Protein AF-A0A9N9JTD8-F1 (afdb_monomer_lite)

InterPro domains:
  IPR012860 Arf3-interacting protein 1, N-terminal domain [PF07792] (9-61)
  IPR052809 Actin-polarity regulatory [PTHR28245] (4-107)

Sequence (107 aa):
PLGEHVTHILLAEFDIDKGSSLTHQYPDATGTDEHLLAELMLPDGAHLRAEDWTVFFLNQTIPDPDKISIDENPTYHTPSNSQDHDQEKPLLYALNLVRTRHDKEAR

Secondary structure (DSSP, 8-state):
---TT---EEEEEEETTTEEEEEEEESS--SS-HHHHHHHTS-TTGGGSSEEEEEEEES-----GGG----S-----PPP--------PPPEEEEEEEE----TT--

Structure (mmCIF, N/CA/C/O backbone):
data_AF-A0A9N9JTD8-F1
#
_entry.id   AF-A0A9N9JTD8-F1
#
loop_
_atom_site.group_PDB
_atom_site.id
_atom_site.type_symbol
_atom_site.label_atom_id
_atom_site.label_alt_id
_atom_site.label_comp_id
_atom_site.label_asym_id
_atom_site.label_entity_id
_atom_site.label_seq_id
_atom_site.pdbx_PDB_ins_code
_atom_site.Cartn_x
_atom_site.Cartn_y
_atom_site.Cartn_z
_atom_site.occupancy
_atom_site.B_iso_or_equiv
_atom_site.auth_seq_id
_atom_site.auth_comp_id
_atom_site.auth_asym_id
_atom_site.auth_atom_id
_atom_site.pdbx_PDB_model_num
ATOM 1 N N . PRO A 1 1 ? -19.029 -4.297 4.830 1.00 55.00 1 PRO A N 1
ATOM 2 C CA . PRO A 1 1 ? -18.032 -4.414 5.919 1.00 55.00 1 PRO A CA 1
ATOM 3 C C . PRO A 1 1 ? -16.878 -5.331 5.501 1.00 55.00 1 PRO A C 1
ATOM 5 O O . PRO A 1 1 ? -17.117 -6.473 5.114 1.00 55.00 1 PRO A O 1
ATOM 8 N N . LEU A 1 2 ? -15.647 -4.820 5.545 1.00 61.28 2 LEU A N 1
ATOM 9 C CA . LEU A 1 2 ? -14.466 -5.677 5.649 1.00 61.28 2 LEU A CA 1
ATOM 10 C C . LEU A 1 2 ? -14.620 -6.441 6.984 1.00 61.28 2 LEU A C 1
ATOM 12 O O . LEU A 1 2 ? -15.152 -5.872 7.934 1.00 61.28 2 LEU A O 1
ATOM 16 N N . GLY A 1 3 ? -14.346 -7.746 7.030 1.00 66.81 3 GLY A N 1
ATOM 17 C CA . GLY A 1 3 ? -14.634 -8.568 8.221 1.00 66.81 3 GLY A CA 1
ATOM 18 C C . GLY A 1 3 ? -13.890 -8.105 9.486 1.00 66.81 3 GLY A C 1
ATOM 19 O O . GLY A 1 3 ? -13.142 -7.137 9.456 1.00 66.81 3 GLY A O 1
ATOM 20 N N . GLU A 1 4 ? -14.017 -8.842 10.592 1.00 75.69 4 GLU A N 1
ATOM 21 C CA . GLU A 1 4 ? -13.436 -8.479 11.907 1.00 75.69 4 GLU A CA 1
ATOM 22 C C . GLU A 1 4 ? -11.903 -8.282 11.929 1.00 75.69 4 GLU A C 1
ATOM 24 O O . GLU A 1 4 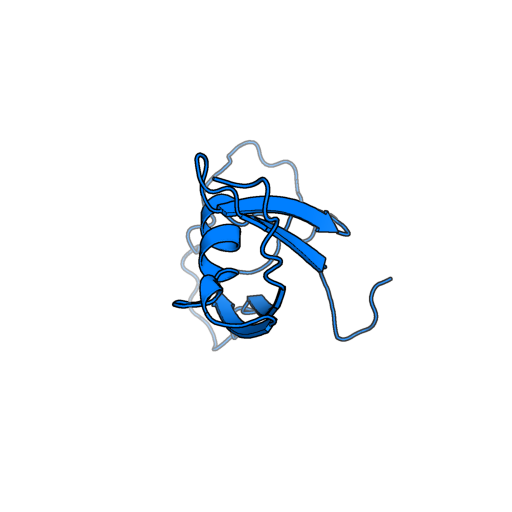? -11.353 -7.825 12.927 1.00 75.69 4 GLU A O 1
ATOM 29 N N . HIS A 1 5 ? -11.194 -8.625 10.850 1.00 84.31 5 HIS A N 1
ATOM 30 C CA . HIS A 1 5 ? -9.729 -8.660 10.800 1.00 84.31 5 HIS A CA 1
ATOM 31 C C . HIS A 1 5 ? -9.091 -7.613 9.883 1.00 84.31 5 HIS A C 1
ATOM 33 O O . HIS A 1 5 ? -7.878 -7.429 9.937 1.00 84.31 5 HIS A O 1
ATOM 39 N N . VAL A 1 6 ? -9.868 -6.949 9.024 1.00 89.31 6 VAL A N 1
ATOM 40 C CA . VAL A 1 6 ? -9.344 -5.958 8.074 1.00 89.31 6 VAL A CA 1
ATOM 41 C C . VAL A 1 6 ? -10.178 -4.702 8.206 1.00 89.31 6 VAL A C 1
ATOM 43 O O . VAL A 1 6 ? -11.375 -4.731 7.952 1.00 89.31 6 VAL A O 1
ATOM 46 N N . THR A 1 7 ? -9.552 -3.597 8.599 1.00 88.94 7 THR A N 1
ATOM 47 C CA . THR A 1 7 ? -10.254 -2.317 8.744 1.00 88.94 7 THR A CA 1
ATOM 48 C C . THR A 1 7 ? -10.183 -1.489 7.468 1.00 88.94 7 THR A C 1
ATOM 50 O O . THR A 1 7 ? -11.160 -0.827 7.137 1.00 88.94 7 THR A O 1
ATOM 53 N N . HIS A 1 8 ? -9.053 -1.546 6.752 1.00 92.06 8 HIS A N 1
ATOM 54 C CA . HIS A 1 8 ? -8.792 -0.747 5.556 1.00 92.06 8 HIS A CA 1
ATOM 55 C C . HIS A 1 8 ? -8.062 -1.552 4.481 1.00 92.06 8 HIS A C 1
ATOM 57 O O . HIS A 1 8 ? -7.317 -2.488 4.776 1.00 92.06 8 HIS A O 1
ATOM 63 N N . ILE A 1 9 ? -8.262 -1.150 3.230 1.00 94.69 9 ILE A N 1
ATOM 64 C CA . ILE A 1 9 ? -7.500 -1.590 2.065 1.00 94.69 9 ILE A CA 1
ATOM 65 C C . ILE A 1 9 ? -6.864 -0.354 1.441 1.00 94.69 9 ILE A C 1
ATOM 67 O O . ILE A 1 9 ? -7.524 0.666 1.245 1.00 94.69 9 ILE A O 1
ATOM 71 N N . LEU A 1 10 ? -5.581 -0.474 1.128 1.00 96.12 10 LEU A N 1
ATOM 72 C CA . LEU A 1 10 ? -4.769 0.579 0.548 1.00 96.12 10 LEU A CA 1
ATOM 73 C C . LEU A 1 10 ? -4.201 0.085 -0.782 1.00 96.12 10 LEU A C 1
ATOM 75 O O . LEU A 1 10 ? -3.814 -1.080 -0.897 1.00 96.12 10 LEU A O 1
ATOM 79 N N . LEU A 1 11 ? -4.141 0.971 -1.771 1.00 97.12 11 LEU A N 1
ATOM 80 C CA . LEU A 1 11 ? -3.432 0.743 -3.023 1.00 97.12 11 LEU A CA 1
ATOM 81 C C . LEU A 1 11 ? -2.391 1.840 -3.195 1.00 97.12 11 LEU A C 1
ATOM 83 O O . LEU A 1 11 ? -2.745 3.016 -3.276 1.00 97.12 11 LEU A O 1
ATOM 87 N N . ALA A 1 12 ? -1.128 1.435 -3.273 1.00 96.88 12 ALA A N 1
ATOM 88 C CA . ALA A 1 12 ? -0.030 2.291 -3.685 1.00 96.88 12 ALA A CA 1
ATOM 89 C C . ALA A 1 12 ? 0.500 1.833 -5.045 1.00 96.88 12 ALA A C 1
ATOM 91 O O . ALA A 1 12 ? 0.511 0.640 -5.357 1.00 96.88 12 ALA A O 1
ATOM 92 N N . GLU A 1 13 ? 0.949 2.795 -5.837 1.00 94.38 13 GLU A N 1
ATOM 93 C CA . GLU A 1 13 ? 1.534 2.592 -7.154 1.00 94.38 13 GLU A CA 1
ATOM 94 C C . GLU A 1 13 ? 2.900 3.273 -7.209 1.00 94.38 13 GLU A C 1
ATOM 96 O O . GLU A 1 13 ? 3.131 4.300 -6.567 1.00 94.38 13 GLU A O 1
ATOM 101 N N . PHE A 1 14 ? 3.810 2.682 -7.979 1.00 92.56 14 PHE A N 1
ATOM 102 C CA . PHE A 1 14 ? 5.147 3.212 -8.193 1.00 92.56 14 PHE A CA 1
ATOM 103 C C . PHE A 1 14 ? 5.316 3.617 -9.653 1.00 92.56 14 PHE A C 1
ATOM 105 O O . PHE A 1 14 ? 5.071 2.819 -10.560 1.00 92.56 14 PHE A O 1
ATOM 112 N N . ASP A 1 15 ? 5.777 4.845 -9.854 1.00 90.25 15 ASP A N 1
ATOM 113 C CA . ASP A 1 15 ? 6.147 5.413 -11.142 1.00 90.25 15 ASP A CA 1
ATOM 114 C C . ASP A 1 15 ? 7.636 5.789 -11.112 1.00 90.25 15 ASP A C 1
ATOM 116 O O . ASP A 1 15 ? 8.143 6.275 -10.102 1.00 90.25 15 ASP A O 1
ATOM 120 N N . ILE A 1 16 ? 8.355 5.550 -12.208 1.00 86.62 16 ILE A N 1
ATOM 121 C CA . ILE A 1 16 ? 9.809 5.769 -12.265 1.00 86.62 16 ILE A CA 1
ATOM 122 C C . ILE A 1 16 ? 10.206 7.248 -12.166 1.00 86.62 16 ILE A C 1
ATOM 124 O O . ILE A 1 16 ? 11.291 7.550 -11.674 1.00 86.62 16 ILE A O 1
ATOM 128 N N . ASP A 1 17 ? 9.334 8.158 -12.604 1.00 89.56 17 ASP A N 1
ATOM 129 C CA . ASP A 1 17 ? 9.594 9.595 -12.633 1.00 89.56 17 ASP A CA 1
ATOM 130 C C . ASP A 1 17 ? 9.055 10.281 -11.372 1.00 89.56 17 ASP A C 1
ATOM 132 O O . ASP A 1 17 ? 9.625 11.267 -10.901 1.00 89.56 17 ASP A O 1
ATOM 136 N N . LYS A 1 18 ? 7.941 9.778 -10.825 1.00 89.69 18 LYS A N 1
ATOM 137 C CA . LYS A 1 18 ? 7.233 10.389 -9.686 1.00 89.69 18 LYS A CA 1
ATOM 138 C C . LYS A 1 18 ? 7.485 9.695 -8.349 1.00 89.69 18 LYS A C 1
ATOM 140 O O . LYS A 1 18 ? 7.216 10.292 -7.311 1.00 89.69 18 LYS A O 1
ATOM 145 N N . GLY A 1 19 ? 7.989 8.465 -8.364 1.00 92.25 19 GLY A N 1
ATOM 146 C CA . GLY A 1 19 ? 8.153 7.631 -7.178 1.00 92.25 19 GLY A CA 1
ATOM 147 C C . GLY A 1 19 ? 6.852 6.967 -6.718 1.00 92.25 19 GLY A C 1
ATOM 148 O O . GLY A 1 19 ? 5.919 6.757 -7.498 1.00 92.25 19 GLY A O 1
ATOM 149 N N . SER A 1 20 ? 6.810 6.600 -5.436 1.00 94.69 20 SER A N 1
ATOM 150 C CA . SER A 1 20 ? 5.662 5.937 -4.810 1.00 94.69 20 SER A CA 1
ATOM 151 C C . SER A 1 20 ? 4.540 6.924 -4.487 1.00 94.69 20 SER A C 1
ATOM 153 O O . SER A 1 20 ? 4.772 7.987 -3.908 1.00 94.69 20 SER A O 1
ATOM 155 N N . SER A 1 21 ? 3.304 6.540 -4.796 1.00 96.44 21 SER A N 1
ATOM 156 C CA . SER A 1 21 ? 2.100 7.310 -4.475 1.00 96.44 21 SER A CA 1
ATOM 157 C C . SER A 1 21 ? 0.971 6.401 -4.000 1.00 96.44 21 SER A C 1
ATOM 159 O O . SER A 1 21 ? 0.812 5.288 -4.500 1.00 96.44 21 SER A O 1
ATOM 161 N N . LEU A 1 22 ? 0.186 6.865 -3.029 1.00 97.31 22 LEU A N 1
ATOM 162 C CA . LEU A 1 22 ? -1.020 6.177 -2.583 1.00 97.31 22 LEU A CA 1
ATOM 163 C C . LEU A 1 22 ? -2.183 6.618 -3.473 1.00 97.31 22 LEU A C 1
ATOM 165 O O . LEU A 1 22 ? -2.461 7.810 -3.569 1.00 97.31 22 LEU A O 1
ATOM 169 N N . THR A 1 23 ? -2.850 5.682 -4.144 1.00 95.94 23 THR A N 1
ATOM 170 C CA . THR A 1 23 ? -3.883 6.022 -5.134 1.00 95.94 23 THR A CA 1
ATOM 171 C C . THR A 1 23 ? -5.292 5.745 -4.648 1.00 95.94 23 THR A C 1
ATOM 173 O O . THR A 1 23 ? -6.214 6.459 -5.038 1.00 95.94 23 THR A O 1
ATOM 176 N N . HIS A 1 24 ? -5.481 4.747 -3.779 1.00 96.94 24 HIS A N 1
ATOM 177 C CA . HIS A 1 24 ? -6.797 4.434 -3.226 1.00 96.94 24 HIS A CA 1
ATOM 178 C C . HIS A 1 24 ? -6.721 4.018 -1.759 1.00 96.94 24 HIS A C 1
ATOM 180 O O . HIS A 1 24 ? -5.816 3.293 -1.340 1.00 96.94 24 HIS A O 1
ATOM 186 N N . GLN A 1 25 ? -7.735 4.433 -1.002 1.00 95.44 25 GLN A N 1
ATOM 187 C CA . GLN A 1 25 ? -8.007 3.996 0.363 1.00 95.44 25 GLN A CA 1
ATOM 188 C C . GLN A 1 25 ? -9.487 3.613 0.456 1.00 95.44 25 GLN A C 1
ATOM 190 O O . GLN A 1 25 ? -10.341 4.266 -0.145 1.00 95.44 25 GLN A O 1
ATOM 195 N N . TYR A 1 26 ? -9.785 2.529 1.164 1.00 93.00 26 TYR A N 1
ATOM 196 C CA . TYR A 1 26 ? -11.147 2.057 1.397 1.00 93.00 26 TYR A CA 1
ATOM 197 C C . TYR A 1 26 ? -11.252 1.464 2.811 1.00 93.00 26 TYR A C 1
ATOM 199 O O . TYR A 1 26 ? -10.349 0.717 3.190 1.00 93.00 26 TYR A O 1
ATOM 207 N N . PRO A 1 27 ? -12.334 1.694 3.579 1.00 90.38 27 PRO A N 1
ATOM 208 C CA . PRO A 1 27 ? -13.537 2.450 3.213 1.00 90.38 27 PRO A C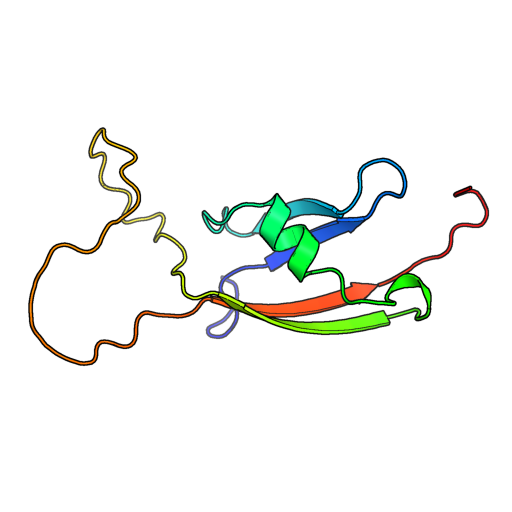A 1
ATOM 209 C C . PRO A 1 27 ? -13.307 3.960 3.092 1.00 90.38 27 PRO A C 1
ATOM 211 O O . PRO A 1 27 ? -13.826 4.556 2.155 1.00 90.38 27 PRO A O 1
ATOM 214 N N . ASP A 1 28 ? -12.467 4.524 3.957 1.00 88.62 28 ASP A N 1
ATOM 215 C CA . ASP A 1 28 ? -12.131 5.946 4.011 1.00 88.62 28 ASP A CA 1
ATOM 216 C C . ASP A 1 28 ? -10.611 6.131 4.148 1.00 88.62 28 ASP A C 1
ATOM 218 O O . ASP A 1 28 ? -9.847 5.162 4.210 1.00 88.62 28 ASP A O 1
ATOM 222 N N . ALA A 1 29 ? -10.151 7.382 4.177 1.00 90.44 29 ALA A N 1
ATOM 223 C CA . ALA A 1 29 ? -8.743 7.689 4.396 1.00 90.44 29 ALA A CA 1
ATOM 224 C C . ALA A 1 29 ? -8.313 7.347 5.832 1.00 90.44 29 ALA A C 1
ATOM 226 O O . ALA A 1 29 ? -9.006 7.660 6.798 1.00 90.44 29 ALA A O 1
ATOM 227 N N . THR A 1 30 ? -7.115 6.783 5.986 1.00 89.56 30 THR A N 1
ATOM 228 C CA . THR A 1 30 ? -6.573 6.399 7.302 1.00 89.56 30 THR A CA 1
ATOM 229 C C . THR A 1 30 ? -6.176 7.591 8.185 1.00 89.56 30 THR A C 1
ATOM 231 O O . THR A 1 30 ? -5.864 7.403 9.358 1.00 89.56 30 THR A O 1
ATOM 234 N N . GLY A 1 31 ? -6.127 8.805 7.624 1.00 88.62 31 GLY A N 1
ATOM 235 C CA . GLY A 1 31 ? -5.599 10.007 8.285 1.00 88.62 31 GLY A CA 1
ATOM 236 C C . GLY A 1 31 ? -4.068 10.048 8.401 1.00 88.62 31 GLY A C 1
ATOM 237 O O . GLY A 1 31 ? -3.526 10.993 8.969 1.00 88.62 31 GLY A O 1
ATOM 238 N N . THR A 1 32 ? -3.373 9.042 7.868 1.00 90.44 32 THR A N 1
ATOM 239 C CA . THR A 1 32 ? -1.905 8.990 7.789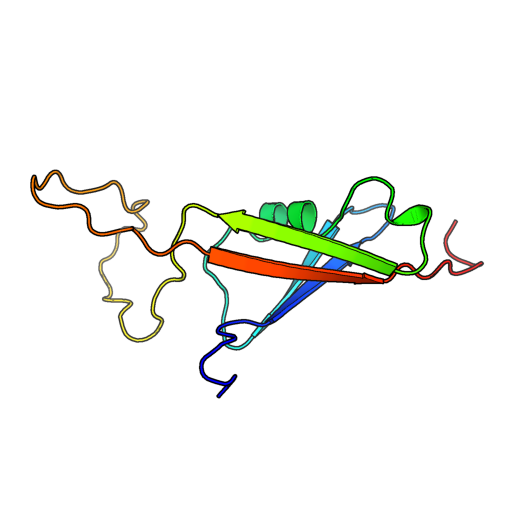 1.00 90.44 32 THR A CA 1
ATOM 240 C C . THR A 1 32 ? -1.405 9.802 6.603 1.00 90.44 32 THR A C 1
ATOM 242 O O . THR A 1 32 ? -2.104 9.909 5.597 1.00 90.44 32 THR A O 1
ATOM 245 N N . ASP A 1 33 ? -0.169 10.295 6.680 1.00 92.31 33 ASP A N 1
ATOM 246 C CA . ASP A 1 33 ? 0.529 10.827 5.511 1.00 92.31 33 ASP A CA 1
ATOM 247 C C . ASP A 1 33 ? 0.593 9.776 4.384 1.00 92.31 33 ASP A C 1
ATOM 249 O O . ASP A 1 33 ? 1.115 8.669 4.554 1.00 92.31 33 ASP A O 1
ATOM 253 N N . GLU A 1 34 ? 0.011 10.121 3.236 1.00 94.81 34 GLU A N 1
ATOM 254 C CA . GLU A 1 34 ? -0.142 9.216 2.097 1.00 94.81 34 GLU A CA 1
ATOM 255 C C . GLU A 1 34 ? 1.193 8.865 1.440 1.00 94.81 34 GLU A C 1
ATOM 257 O O . GLU A 1 34 ? 1.377 7.741 0.971 1.00 94.81 34 GLU A O 1
ATOM 262 N N . HIS A 1 35 ? 2.135 9.810 1.420 1.00 94.56 35 HIS A N 1
ATOM 263 C CA . HIS A 1 35 ? 3.447 9.593 0.830 1.00 94.56 35 HIS A CA 1
ATOM 264 C C . HIS A 1 35 ? 4.258 8.619 1.686 1.00 94.56 35 HIS A C 1
ATOM 266 O O . HIS A 1 35 ? 4.778 7.636 1.160 1.00 94.56 35 HIS A O 1
ATOM 272 N N . LEU A 1 36 ? 4.252 8.809 3.009 1.00 94.25 36 LEU A N 1
ATOM 273 C CA . LEU A 1 36 ? 4.871 7.882 3.956 1.00 94.25 36 LEU A CA 1
ATOM 274 C C . LEU A 1 36 ? 4.297 6.463 3.822 1.00 94.25 36 LEU A C 1
ATOM 276 O O . LEU A 1 36 ? 5.050 5.490 3.805 1.00 94.25 36 LEU A O 1
ATOM 280 N N . LEU A 1 37 ? 2.970 6.325 3.714 1.00 95.81 37 LEU A N 1
ATOM 281 C CA . LEU A 1 37 ? 2.344 5.016 3.500 1.00 95.81 37 LEU A CA 1
ATOM 282 C C . LEU A 1 37 ? 2.817 4.367 2.197 1.00 95.81 37 LEU A C 1
ATOM 284 O O . LEU A 1 37 ? 3.156 3.184 2.198 1.00 95.81 37 LEU A O 1
ATOM 288 N N . ALA A 1 38 ? 2.864 5.127 1.103 1.00 96.50 38 ALA A N 1
ATOM 289 C CA . ALA A 1 38 ? 3.294 4.613 -0.191 1.00 96.50 38 ALA A CA 1
ATOM 290 C C . ALA A 1 38 ? 4.765 4.166 -0.186 1.00 96.50 38 ALA A C 1
ATOM 292 O O . ALA A 1 38 ? 5.093 3.139 -0.779 1.00 96.50 38 ALA A O 1
ATOM 293 N N . GLU A 1 39 ? 5.646 4.896 0.504 1.00 95.00 39 GLU A N 1
ATOM 294 C CA . GLU A 1 39 ? 7.048 4.504 0.683 1.00 95.00 39 GLU A CA 1
ATOM 295 C C . GLU A 1 39 ? 7.180 3.205 1.487 1.00 95.00 39 GLU A C 1
ATOM 297 O O . GLU A 1 39 ? 7.870 2.282 1.059 1.00 95.00 39 GLU A O 1
ATOM 302 N N . LEU A 1 40 ? 6.466 3.077 2.611 1.00 95.62 40 LEU A N 1
ATOM 303 C CA . LEU A 1 40 ? 6.486 1.864 3.444 1.00 95.62 40 LEU A CA 1
ATOM 304 C C . LEU A 1 40 ? 5.900 0.634 2.735 1.00 95.62 40 LEU A C 1
ATOM 306 O O . LEU A 1 40 ? 6.244 -0.506 3.061 1.00 95.62 40 LEU A O 1
ATOM 310 N N . MET A 1 41 ? 5.019 0.854 1.757 1.00 95.81 41 MET A N 1
ATOM 311 C CA . MET A 1 41 ? 4.462 -0.194 0.907 1.00 95.81 41 MET A CA 1
ATOM 312 C C . MET A 1 41 ? 5.427 -0.664 -0.193 1.00 95.81 41 MET A C 1
ATOM 314 O O . MET A 1 41 ? 5.095 -1.626 -0.878 1.00 95.81 41 MET A O 1
ATOM 318 N N . LEU A 1 42 ? 6.611 -0.070 -0.374 1.00 94.56 42 LEU A N 1
ATOM 319 C CA . LEU A 1 42 ? 7.582 -0.505 -1.382 1.00 94.56 42 LEU A CA 1
ATOM 320 C C . LEU A 1 42 ? 8.851 -1.079 -0.719 1.00 94.56 42 LEU A C 1
ATOM 322 O O . LEU A 1 42 ? 9.694 -0.314 -0.258 1.00 94.56 42 LEU A O 1
ATOM 326 N N . PRO A 1 43 ? 9.033 -2.414 -0.661 1.00 93.25 43 PRO A N 1
ATOM 327 C CA . PRO A 1 43 ? 10.222 -3.004 -0.068 1.00 93.25 43 PRO A CA 1
ATOM 328 C C . PRO A 1 43 ? 11.448 -2.820 -0.966 1.00 93.25 43 PRO A C 1
ATOM 330 O O . PRO A 1 43 ? 11.365 -2.823 -2.201 1.00 93.25 43 PRO A O 1
ATOM 333 N N . ASP A 1 44 ? 12.615 -2.747 -0.332 1.00 91.62 44 ASP A N 1
ATOM 334 C CA . ASP A 1 44 ? 13.891 -2.703 -1.035 1.00 91.62 44 ASP A CA 1
ATOM 335 C C . ASP A 1 44 ? 14.051 -3.895 -1.984 1.00 91.62 44 ASP A C 1
ATOM 337 O O . ASP A 1 44 ? 13.852 -5.061 -1.631 1.00 91.62 44 ASP A O 1
ATOM 341 N N . GLY A 1 45 ? 14.452 -3.597 -3.219 1.00 90.12 45 GLY A N 1
ATOM 342 C CA . GLY A 1 45 ? 14.646 -4.622 -4.237 1.00 90.12 45 GLY A CA 1
ATOM 343 C C . GLY A 1 45 ? 13.350 -5.209 -4.805 1.00 90.12 45 GLY A C 1
ATOM 344 O O . GLY A 1 45 ? 13.437 -6.221 -5.497 1.00 90.12 45 GLY A O 1
ATOM 345 N N . ALA A 1 46 ? 12.180 -4.584 -4.596 1.00 91.00 46 ALA A N 1
ATOM 346 C CA . ALA A 1 46 ? 10.920 -5.008 -5.227 1.00 91.00 46 ALA A CA 1
ATOM 347 C C . ALA A 1 46 ? 11.057 -5.197 -6.751 1.00 91.00 46 ALA A C 1
ATOM 349 O O . ALA A 1 46 ? 10.540 -6.151 -7.315 1.00 91.00 46 ALA A O 1
ATOM 350 N N . HIS A 1 47 ? 11.851 -4.353 -7.417 1.00 89.50 47 HIS A N 1
ATOM 351 C CA . HIS A 1 47 ? 12.141 -4.443 -8.853 1.00 89.50 47 HIS A CA 1
ATOM 352 C C . HIS A 1 47 ? 12.906 -5.711 -9.291 1.00 89.50 47 HIS A C 1
ATOM 354 O O . HIS A 1 47 ? 13.030 -5.959 -10.487 1.00 89.50 47 HIS A O 1
ATOM 360 N N . LEU A 1 48 ? 13.450 -6.498 -8.358 1.00 91.75 48 LEU A N 1
ATOM 361 C CA . LEU A 1 48 ? 14.181 -7.741 -8.638 1.00 91.75 48 LEU A CA 1
ATOM 362 C C . LEU A 1 48 ? 13.283 -8.983 -8.578 1.00 91.75 48 LEU A C 1
ATOM 364 O O . LEU A 1 48 ? 13.740 -10.087 -8.882 1.00 91.75 48 LEU A O 1
ATOM 368 N N . ARG A 1 49 ? 12.028 -8.832 -8.143 1.00 91.56 49 ARG A N 1
ATOM 369 C CA . ARG A 1 49 ? 11.080 -9.930 -7.925 1.00 91.56 49 ARG A CA 1
ATOM 370 C C . ARG A 1 49 ? 9.747 -9.594 -8.579 1.00 91.56 49 ARG A C 1
ATOM 372 O O . ARG A 1 49 ? 9.409 -8.437 -8.756 1.00 91.56 49 ARG A O 1
ATOM 379 N N . ALA A 1 50 ? 8.977 -10.614 -8.947 1.00 93.12 50 ALA A N 1
ATOM 380 C CA . ALA A 1 50 ? 7.627 -10.395 -9.474 1.00 93.12 50 ALA A CA 1
ATOM 381 C C . ALA A 1 50 ? 6.634 -10.010 -8.364 1.00 93.12 50 ALA A C 1
ATOM 383 O O . ALA A 1 50 ? 5.660 -9.300 -8.617 1.00 93.12 50 ALA A O 1
ATOM 384 N N . GLU A 1 51 ? 6.880 -10.491 -7.146 1.00 95.25 51 GLU A N 1
ATOM 385 C CA . GLU A 1 51 ? 6.086 -10.197 -5.962 1.00 95.25 51 GLU A CA 1
ATOM 386 C C . GLU A 1 51 ? 6.946 -10.242 -4.694 1.00 95.25 51 GLU A C 1
ATOM 388 O O . GLU A 1 51 ? 7.931 -10.985 -4.639 1.00 95.25 51 GLU A O 1
ATOM 393 N N . ASP A 1 52 ? 6.572 -9.443 -3.695 1.00 95.44 52 ASP A N 1
ATOM 394 C CA . ASP A 1 52 ? 7.202 -9.422 -2.371 1.00 95.44 52 ASP A CA 1
ATOM 395 C C . ASP A 1 52 ? 6.178 -9.017 -1.296 1.00 95.44 52 ASP A C 1
ATOM 397 O O . ASP A 1 52 ? 5.220 -8.295 -1.589 1.00 95.44 52 ASP A O 1
ATOM 401 N N . TRP A 1 53 ? 6.361 -9.491 -0.063 1.00 95.19 53 TRP A N 1
ATOM 402 C CA . TRP A 1 53 ? 5.468 -9.195 1.062 1.00 95.19 53 TRP A CA 1
ATOM 403 C C . TRP A 1 53 ? 6.184 -8.353 2.112 1.00 95.19 53 TRP A C 1
ATOM 405 O O . TRP A 1 53 ? 7.269 -8.708 2.570 1.00 95.19 53 TRP A O 1
ATOM 415 N N . THR A 1 54 ? 5.523 -7.294 2.574 1.00 94.12 54 THR A N 1
ATOM 416 C CA . THR A 1 54 ? 6.026 -6.432 3.649 1.00 94.12 54 THR A CA 1
ATOM 417 C C . THR A 1 54 ? 5.003 -6.350 4.771 1.00 94.12 54 THR A C 1
ATOM 419 O O . THR A 1 54 ? 3.798 -6.273 4.526 1.00 94.12 54 THR A O 1
ATOM 422 N N . VAL A 1 55 ? 5.480 -6.335 6.014 1.00 95.00 55 VAL A N 1
ATOM 423 C CA . VAL A 1 55 ? 4.662 -6.022 7.189 1.00 95.00 55 VAL A CA 1
ATOM 424 C C . VAL A 1 55 ? 5.280 -4.825 7.886 1.00 95.00 55 VAL A C 1
ATOM 426 O O . VAL A 1 55 ? 6.482 -4.824 8.153 1.00 95.00 55 VAL A O 1
ATOM 429 N N . PHE A 1 56 ? 4.465 -3.822 8.193 1.00 94.56 56 PHE A N 1
ATOM 430 C CA . PHE A 1 56 ? 4.897 -2.668 8.973 1.00 94.56 56 PHE A CA 1
ATOM 431 C C . PHE A 1 56 ? 3.840 -2.264 9.999 1.00 94.56 56 PHE A C 1
ATOM 433 O O . PHE A 1 56 ? 2.652 -2.572 9.865 1.00 94.56 56 PHE A O 1
ATOM 440 N N . PHE A 1 57 ? 4.309 -1.586 11.044 1.00 93.88 57 PHE A N 1
ATOM 441 C CA . PHE A 1 57 ? 3.495 -1.128 12.162 1.00 93.88 57 PHE A CA 1
ATOM 442 C C . PHE A 1 57 ? 3.715 0.364 12.350 1.00 93.88 57 PHE A C 1
ATOM 444 O O . PHE A 1 57 ? 4.862 0.812 12.392 1.00 93.88 57 PHE A O 1
ATOM 451 N N . LEU A 1 58 ? 2.634 1.123 12.504 1.00 91.38 58 LEU A N 1
ATOM 452 C CA . LEU A 1 58 ? 2.714 2.543 12.833 1.00 91.38 58 LEU A CA 1
ATOM 453 C C . LEU A 1 58 ? 2.145 2.780 14.228 1.00 91.38 58 LEU A C 1
ATOM 455 O O . LEU A 1 58 ? 1.084 2.261 14.577 1.00 91.38 58 LEU A O 1
ATOM 459 N N . ASN A 1 59 ? 2.853 3.586 15.023 1.00 88.69 59 ASN A N 1
ATOM 460 C CA . ASN A 1 59 ? 2.432 3.994 16.365 1.00 88.69 59 ASN A CA 1
ATOM 461 C C . ASN A 1 59 ? 1.354 5.088 16.309 1.00 88.69 59 ASN A C 1
ATOM 463 O O . ASN A 1 59 ? 1.525 6.186 16.838 1.00 88.69 59 ASN A O 1
ATOM 467 N N . GLN A 1 60 ? 0.271 4.791 15.598 1.00 83.00 60 GLN A N 1
ATOM 468 C CA . GLN A 1 60 ? -0.844 5.686 15.329 1.00 83.00 60 GLN A CA 1
ATOM 469 C C . GLN A 1 60 ? -2.150 4.892 15.230 1.00 83.00 60 GLN A C 1
ATOM 471 O O . GLN A 1 60 ? -2.157 3.722 14.843 1.00 83.00 60 GLN A O 1
ATOM 476 N N . THR A 1 61 ? -3.256 5.577 15.494 1.00 80.88 61 THR A N 1
ATOM 477 C CA . THR A 1 61 ? -4.618 5.057 15.354 1.00 80.88 61 THR A CA 1
ATOM 478 C C . THR A 1 61 ? -5.291 5.663 14.133 1.00 80.88 61 THR A C 1
ATOM 480 O O . THR A 1 61 ? -5.103 6.849 13.868 1.00 80.88 61 THR A O 1
ATOM 483 N N . ILE A 1 62 ? -6.138 4.897 13.444 1.00 79.62 62 ILE A N 1
ATOM 484 C CA . ILE A 1 62 ? -7.026 5.465 12.422 1.00 79.62 62 ILE A CA 1
ATOM 485 C C . ILE A 1 62 ? -8.147 6.247 13.127 1.00 79.62 62 ILE A C 1
ATOM 487 O O . ILE A 1 62 ? -8.775 5.680 14.029 1.00 79.62 62 ILE A O 1
ATOM 491 N N . PRO A 1 63 ? -8.399 7.519 12.765 1.00 72.19 63 PRO A N 1
ATOM 492 C CA . PRO A 1 63 ? -9.522 8.280 13.300 1.00 72.19 63 PRO A CA 1
ATOM 493 C C . PRO A 1 63 ? -10.849 7.568 13.032 1.00 72.19 63 PRO A C 1
ATOM 495 O O . PRO A 1 63 ? -11.090 7.079 11.933 1.00 72.19 63 PRO A O 1
ATOM 498 N N . ASP A 1 64 ? -11.718 7.521 14.038 1.00 68.44 64 ASP A N 1
ATOM 499 C CA . ASP A 1 64 ? -13.074 6.999 13.880 1.00 68.44 64 ASP A CA 1
ATOM 500 C C . ASP A 1 64 ? -13.924 8.057 13.145 1.00 68.44 64 ASP A C 1
ATOM 502 O O . ASP A 1 64 ? -14.113 9.150 13.698 1.00 68.44 64 ASP A O 1
ATOM 506 N N . PRO A 1 65 ? -14.410 7.782 11.918 1.00 62.00 65 PRO A N 1
ATOM 507 C CA . PRO A 1 65 ? -15.143 8.765 11.124 1.00 62.00 65 PRO A CA 1
ATOM 508 C C . PRO A 1 65 ? -16.437 9.225 11.813 1.00 62.00 65 PRO A C 1
ATOM 510 O O . PRO A 1 65 ? -16.832 10.379 11.653 1.00 62.00 65 PRO A O 1
ATOM 513 N N . ASP A 1 66 ? -17.044 8.382 12.656 1.00 64.31 66 ASP A N 1
ATOM 514 C CA . ASP A 1 66 ? -18.270 8.711 13.392 1.00 64.31 66 ASP A CA 1
ATOM 515 C C . ASP A 1 66 ? -18.006 9.582 14.637 1.00 64.31 66 ASP A C 1
ATOM 517 O O . ASP A 1 66 ? -18.941 10.103 15.251 1.00 64.31 66 ASP A O 1
ATOM 521 N N . LYS A 1 67 ? -16.736 9.764 15.027 1.00 60.41 67 LYS A N 1
ATOM 522 C CA . LYS A 1 67 ? -16.320 10.542 16.209 1.00 60.41 67 LYS A CA 1
ATOM 523 C C . LYS A 1 67 ? -15.571 11.825 15.870 1.00 60.41 67 LYS A C 1
ATOM 525 O O . LYS A 1 67 ? -14.975 12.422 16.767 1.00 60.41 67 LYS A O 1
ATOM 530 N N . ILE A 1 68 ? -15.613 12.282 14.618 1.00 57.09 68 ILE A N 1
ATOM 531 C CA . ILE A 1 68 ? -15.081 13.598 14.247 1.00 57.09 68 ILE A CA 1
ATOM 532 C C . ILE A 1 68 ? -16.021 14.671 14.820 1.00 57.09 68 ILE A C 1
ATOM 534 O O . ILE A 1 68 ? -16.901 15.204 14.148 1.00 57.09 68 ILE A O 1
ATOM 538 N N . SER A 1 69 ? -15.868 14.966 16.110 1.00 52.91 69 SER A N 1
ATOM 539 C CA . SER A 1 69 ? -16.460 16.140 16.736 1.00 52.91 69 SER A CA 1
ATOM 540 C C . SER A 1 69 ? -15.825 17.381 16.117 1.00 52.91 69 SER A C 1
ATOM 542 O O . SER A 1 69 ? -14.603 17.518 16.129 1.00 52.91 69 SER A O 1
ATOM 544 N N . ILE A 1 70 ? -16.666 18.259 15.569 1.00 46.56 70 ILE A N 1
ATOM 545 C CA . ILE A 1 70 ? -16.302 19.565 15.015 1.00 46.56 70 ILE A CA 1
ATOM 546 C C . ILE A 1 70 ? -15.735 20.416 16.157 1.00 46.56 70 ILE A C 1
ATOM 548 O O . ILE A 1 70 ? -16.480 21.105 16.847 1.00 46.56 70 ILE A O 1
ATOM 552 N N . ASP A 1 71 ? -14.433 20.331 16.390 1.00 46.16 71 ASP A N 1
ATOM 553 C CA . ASP A 1 71 ? -13.710 21.308 17.192 1.00 46.16 71 ASP A CA 1
ATOM 554 C C . ASP A 1 71 ? -12.675 21.959 16.267 1.00 46.16 71 ASP A C 1
ATOM 556 O O . ASP A 1 71 ? -11.872 21.277 15.629 1.00 46.16 71 ASP A O 1
ATOM 560 N N . GLU A 1 72 ? -12.770 23.279 16.098 1.00 40.91 72 GLU A N 1
ATOM 561 C CA . GLU A 1 72 ? -12.177 24.067 15.001 1.00 40.91 72 GLU A CA 1
ATOM 562 C C . GLU A 1 72 ? -10.644 24.249 15.080 1.00 40.91 72 GLU A C 1
ATOM 564 O O . GLU A 1 72 ? -10.105 25.249 14.610 1.00 40.91 72 GLU A O 1
ATOM 569 N N . ASN A 1 73 ? -9.898 23.295 15.637 1.00 40.59 73 ASN A N 1
ATOM 570 C CA . ASN A 1 73 ? -8.436 23.337 15.634 1.00 40.59 73 ASN A CA 1
ATOM 571 C C . ASN A 1 73 ? -7.843 22.000 15.171 1.00 40.59 73 ASN A C 1
ATOM 573 O O . ASN A 1 73 ? -7.932 21.022 15.919 1.00 40.59 73 ASN A O 1
ATOM 577 N N . PRO A 1 74 ? -7.154 21.941 14.008 1.00 42.84 74 PRO A N 1
ATOM 578 C CA . PRO A 1 74 ? -6.384 20.776 13.588 1.00 42.84 74 PRO A CA 1
ATOM 579 C C . PRO A 1 74 ? -5.092 20.735 14.412 1.00 42.84 74 PRO A C 1
ATOM 581 O O . PRO A 1 74 ? -3.987 20.973 13.929 1.00 42.84 74 PRO A O 1
ATOM 584 N N . THR A 1 75 ? -5.242 20.511 15.711 1.00 36.69 75 THR A N 1
ATOM 585 C CA . THR A 1 75 ? -4.120 20.286 16.605 1.00 36.69 75 THR A CA 1
ATOM 586 C C . THR A 1 75 ? -3.796 18.815 16.463 1.00 36.69 75 THR A C 1
ATOM 588 O O . THR A 1 75 ? -4.625 17.974 16.806 1.00 36.69 75 THR A O 1
ATOM 591 N N . TYR A 1 76 ? -2.599 18.499 15.963 1.00 44.50 76 TYR A N 1
ATOM 592 C CA . TYR A 1 76 ? -1.956 17.213 16.218 1.00 44.50 76 TYR A CA 1
ATOM 593 C C . TYR A 1 76 ? -2.316 16.794 17.640 1.00 44.50 76 TYR A C 1
ATOM 595 O O . TYR A 1 76 ? -2.029 17.561 18.565 1.00 44.50 76 TYR A O 1
ATOM 603 N N . HIS A 1 77 ? -3.003 15.658 17.802 1.00 49.75 77 HIS A N 1
ATOM 604 C CA . HIS A 1 77 ? -3.407 15.134 19.103 1.00 49.75 77 HIS A CA 1
ATOM 605 C C . HIS A 1 77 ? -2.150 14.895 19.948 1.00 49.75 77 HIS A C 1
ATOM 607 O O . HIS A 1 77 ? -1.566 13.815 19.985 1.00 49.75 77 HIS A O 1
ATOM 613 N N . THR A 1 78 ? -1.696 15.962 20.592 1.00 39.78 78 THR A N 1
ATOM 614 C CA . THR A 1 78 ? -0.627 15.967 21.569 1.00 39.78 78 THR A CA 1
ATOM 615 C C . THR A 1 78 ? -1.285 15.473 22.847 1.00 39.78 78 THR A C 1
ATOM 617 O O . THR A 1 78 ? -2.348 15.991 23.202 1.00 39.78 78 THR A O 1
ATOM 620 N N . PRO A 1 79 ? -0.741 14.444 23.514 1.00 46.91 79 PRO A N 1
ATOM 621 C CA . PRO A 1 79 ? -1.456 13.790 24.590 1.00 46.91 79 PRO A CA 1
ATOM 622 C C . PRO A 1 79 ? -1.642 14.781 25.734 1.00 46.91 79 PRO A C 1
ATOM 624 O O . PRO A 1 79 ? -0.671 15.298 26.291 1.00 46.91 79 PRO A O 1
ATOM 627 N N . SER A 1 80 ? -2.897 15.034 26.086 1.00 41.94 80 SER A N 1
ATOM 628 C CA . SER A 1 80 ? -3.255 15.650 27.350 1.00 41.94 80 SER A CA 1
ATOM 629 C C . SER A 1 80 ? -2.704 14.776 28.475 1.00 41.94 80 SER A C 1
ATOM 631 O O . SER A 1 80 ? -3.059 13.607 28.619 1.00 41.94 80 SER A O 1
ATOM 633 N N . ASN A 1 81 ? -1.800 15.370 29.256 1.00 47.69 81 ASN A N 1
ATOM 634 C CA . ASN A 1 81 ? -1.307 14.852 30.525 1.00 47.69 81 ASN A CA 1
ATOM 635 C C . ASN A 1 81 ? -2.477 14.348 31.379 1.00 47.69 81 ASN A C 1
ATOM 637 O O . ASN A 1 81 ? -3.174 15.127 32.025 1.00 47.69 81 ASN A O 1
ATOM 641 N N . SER A 1 82 ? -2.659 13.037 31.404 1.00 47.91 82 SER A N 1
ATOM 642 C CA . SER A 1 82 ? -3.393 12.346 32.451 1.00 47.91 82 SER A CA 1
ATOM 643 C C . SER A 1 82 ? -2.619 11.071 32.744 1.00 47.91 82 SER A C 1
ATOM 645 O O . SER A 1 82 ? -2.488 10.184 31.905 1.00 47.91 82 SER A O 1
ATOM 647 N N . GLN A 1 83 ? -1.996 11.062 33.921 1.00 55.97 83 GLN A N 1
ATOM 648 C CA . GLN A 1 83 ? -1.560 9.843 34.581 1.00 55.97 83 GLN A CA 1
ATOM 649 C C . GLN A 1 83 ? -2.757 8.889 34.615 1.00 55.97 83 GLN A C 1
ATOM 651 O O . GLN A 1 83 ? -3.794 9.289 35.132 1.00 55.97 83 GLN A O 1
ATOM 656 N N . ASP A 1 84 ? -2.633 7.705 34.017 1.00 43.28 84 ASP A N 1
ATOM 657 C CA . ASP A 1 84 ? -3.044 6.421 34.599 1.00 43.28 84 ASP A CA 1
ATOM 658 C C . ASP A 1 84 ? -3.206 5.328 33.526 1.00 43.28 84 ASP A C 1
ATOM 660 O O . ASP A 1 84 ? -3.987 5.446 32.587 1.00 43.28 84 ASP A O 1
ATOM 664 N N . HIS A 1 85 ? -2.483 4.232 33.770 1.00 41.06 85 HIS A N 1
ATOM 665 C CA . HIS A 1 85 ? -2.585 2.889 33.192 1.00 41.06 85 HIS A CA 1
ATOM 666 C C . HIS A 1 85 ? -2.165 2.652 31.733 1.00 41.06 85 HIS A C 1
ATOM 668 O O . HIS A 1 85 ? -2.462 3.418 30.824 1.00 41.06 85 HIS A O 1
ATOM 674 N N . ASP A 1 86 ? -1.492 1.508 31.557 1.00 50.44 86 ASP A N 1
ATOM 675 C CA . ASP A 1 86 ? -1.093 0.812 30.329 1.00 50.44 86 ASP A CA 1
ATOM 676 C C . ASP A 1 86 ? -2.264 0.564 29.353 1.00 50.44 86 ASP A C 1
ATOM 678 O O . ASP A 1 86 ? -2.601 -0.572 29.022 1.00 50.44 86 ASP A O 1
ATOM 682 N N . GLN A 1 87 ? -2.934 1.615 28.883 1.00 55.50 87 GLN A N 1
ATOM 683 C CA . GLN A 1 87 ? -3.785 1.519 27.707 1.00 55.50 87 GLN A CA 1
ATOM 684 C C . GLN A 1 87 ? -2.856 1.468 26.502 1.00 55.50 87 GLN A C 1
ATOM 686 O O . GLN A 1 87 ? -2.385 2.500 26.021 1.00 55.50 87 GLN A O 1
ATOM 691 N N . GLU A 1 88 ? -2.551 0.245 26.062 1.00 58.06 88 GLU A N 1
ATOM 692 C CA . GLU A 1 88 ? -1.934 -0.019 24.765 1.00 58.06 88 GLU A CA 1
ATOM 693 C C . GLU A 1 88 ? -2.647 0.836 23.716 1.00 58.06 88 GLU A C 1
ATOM 695 O O . GLU A 1 88 ? -3.814 0.615 23.382 1.00 58.06 88 GLU A O 1
ATOM 700 N N . LYS A 1 89 ? -1.962 1.878 23.236 1.00 65.94 89 LYS A N 1
ATOM 701 C CA . LYS A 1 89 ? -2.475 2.675 22.128 1.00 65.94 89 LYS A CA 1
ATOM 702 C C . LYS A 1 89 ? -2.584 1.737 20.924 1.00 65.94 89 LYS A C 1
ATOM 704 O O . LYS A 1 89 ? -1.596 1.063 20.625 1.00 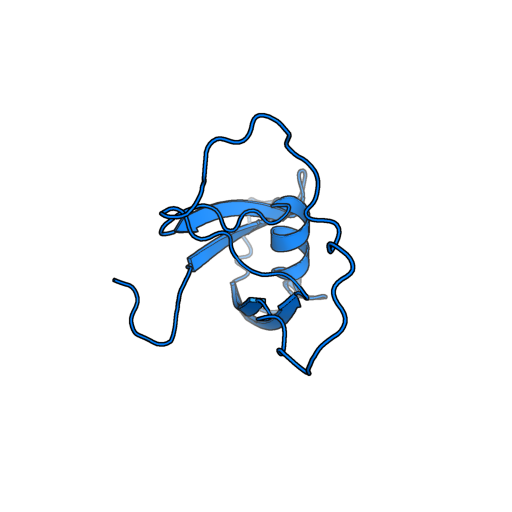65.94 89 LYS A O 1
ATOM 709 N N . PRO A 1 90 ? -3.738 1.675 20.239 1.00 74.94 90 PRO A N 1
ATOM 710 C CA . PRO A 1 90 ? -3.880 0.790 19.096 1.00 74.94 90 PRO A CA 1
ATOM 711 C C . PRO A 1 90 ? -2.837 1.153 18.034 1.00 74.94 90 PRO A C 1
ATOM 713 O O . PRO A 1 90 ? -2.744 2.313 17.633 1.00 74.94 90 PRO A O 1
ATOM 716 N N . LEU A 1 91 ? -2.042 0.174 17.600 1.00 86.50 91 LEU A N 1
ATOM 717 C CA . LEU A 1 91 ? -1.123 0.333 16.474 1.00 86.50 91 LEU A CA 1
ATOM 718 C C . LEU A 1 91 ? -1.879 0.117 15.161 1.00 86.50 91 LEU A C 1
ATOM 720 O O . LEU A 1 91 ? -2.821 -0.678 15.096 1.00 86.50 91 LEU A O 1
ATOM 724 N N . LEU A 1 92 ? -1.426 0.768 14.092 1.00 89.19 92 LEU A N 1
ATOM 725 C CA . LEU A 1 92 ? -1.833 0.402 12.743 1.00 89.19 92 LEU A CA 1
ATOM 726 C C . LEU A 1 92 ? -0.973 -0.769 12.268 1.00 89.19 92 LEU A C 1
ATOM 728 O O . LEU A 1 92 ? 0.250 -0.654 12.212 1.00 89.19 92 LEU A O 1
ATOM 732 N N . TYR A 1 93 ? -1.625 -1.864 11.888 1.00 92.62 93 TYR A N 1
ATOM 733 C CA . TYR A 1 93 ? -0.997 -3.064 11.344 1.00 92.62 93 TYR A CA 1
ATOM 734 C C . TYR A 1 93 ? -1.237 -3.118 9.839 1.00 92.62 93 TYR A C 1
ATOM 736 O O . TYR A 1 93 ? -2.388 -3.155 9.406 1.00 92.62 93 TYR A O 1
ATOM 744 N N . ALA A 1 94 ? -0.168 -3.156 9.048 1.00 94.19 94 ALA A N 1
ATOM 745 C CA . ALA A 1 94 ? -0.264 -3.271 7.601 1.00 94.19 94 ALA A CA 1
ATOM 746 C C . ALA A 1 94 ? 0.422 -4.549 7.113 1.00 94.19 94 ALA A C 1
ATOM 748 O O . ALA A 1 94 ? 1.605 -4.768 7.371 1.00 94.19 94 ALA A O 1
ATOM 749 N N . LEU A 1 95 ? -0.331 -5.374 6.383 1.00 96.00 95 LEU A N 1
ATOM 750 C CA . LEU A 1 95 ? 0.189 -6.456 5.552 1.00 96.00 95 LEU A CA 1
ATOM 751 C C . LEU A 1 95 ? 0.074 -6.015 4.096 1.00 96.00 95 LEU A C 1
ATOM 753 O O . LEU A 1 95 ? -1.025 -5.745 3.614 1.00 96.00 95 LEU A O 1
ATOM 757 N N . ASN A 1 96 ? 1.201 -5.963 3.404 1.00 96.62 96 ASN A N 1
ATOM 758 C CA . ASN A 1 96 ? 1.299 -5.434 2.056 1.00 96.62 96 ASN A CA 1
ATOM 759 C C . ASN A 1 96 ? 1.874 -6.482 1.096 1.00 96.62 96 ASN A C 1
ATOM 761 O O . ASN A 1 96 ? 2.859 -7.144 1.418 1.00 96.62 96 ASN A O 1
ATOM 765 N N . LEU A 1 97 ? 1.265 -6.599 -0.085 1.00 97.06 97 LEU A N 1
ATOM 766 C CA . LEU A 1 97 ? 1.761 -7.386 -1.212 1.00 97.06 97 LEU A CA 1
ATOM 767 C C . LEU A 1 97 ? 2.127 -6.433 -2.341 1.00 97.06 97 LEU A C 1
ATOM 769 O O . LEU A 1 97 ? 1.249 -5.804 -2.931 1.00 97.06 97 LEU A O 1
ATOM 773 N N . VAL A 1 98 ? 3.402 -6.404 -2.704 1.00 95.44 98 VAL A N 1
ATOM 774 C CA . VAL A 1 98 ? 3.874 -5.683 -3.884 1.00 95.44 98 VAL A CA 1
ATOM 775 C C . VAL A 1 98 ? 3.886 -6.615 -5.075 1.00 95.44 98 VAL A C 1
ATOM 777 O O . VAL A 1 98 ? 4.310 -7.764 -4.973 1.00 95.44 98 VAL A O 1
ATOM 780 N N . ARG A 1 99 ? 3.423 -6.113 -6.220 1.00 95.00 99 ARG A N 1
ATOM 781 C CA . ARG A 1 99 ? 3.493 -6.810 -7.504 1.00 95.00 99 ARG A CA 1
ATOM 782 C C . ARG A 1 99 ? 4.219 -5.942 -8.508 1.00 95.00 99 ARG A C 1
ATOM 784 O O . ARG A 1 99 ? 3.723 -4.886 -8.887 1.00 95.00 99 ARG A O 1
ATOM 791 N N . THR A 1 100 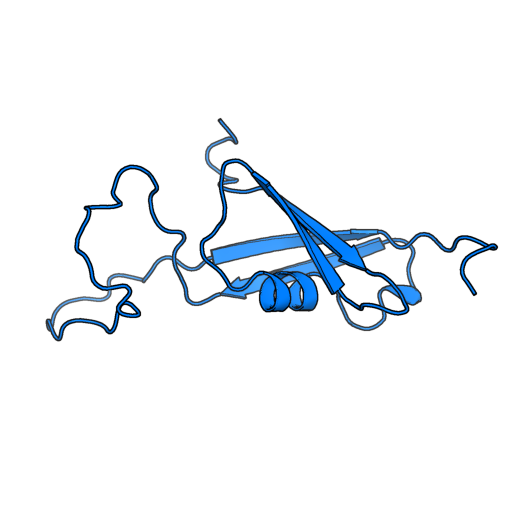? 5.344 -6.435 -8.994 1.00 92.06 100 THR A N 1
ATOM 792 C CA . THR A 1 100 ? 6.147 -5.738 -9.990 1.00 92.06 100 THR A CA 1
ATOM 793 C C . THR A 1 100 ? 5.889 -6.342 -11.360 1.00 92.06 100 THR A C 1
ATOM 795 O O . THR A 1 100 ? 5.993 -7.551 -11.583 1.00 92.06 100 THR A O 1
ATOM 798 N N . ARG A 1 101 ? 5.538 -5.479 -12.311 1.00 87.94 101 ARG A N 1
ATOM 799 C CA . ARG A 1 101 ? 5.392 -5.829 -13.722 1.00 87.94 101 ARG A CA 1
ATOM 800 C C . ARG A 1 101 ? 6.416 -5.028 -14.509 1.00 87.94 101 ARG A C 1
ATOM 802 O O . ARG A 1 101 ? 6.392 -3.806 -14.479 1.00 87.94 101 ARG A O 1
ATOM 809 N N . HIS A 1 102 ? 7.301 -5.720 -15.215 1.00 80.31 102 HIS A N 1
ATOM 810 C CA . HIS A 1 102 ? 8.185 -5.079 -16.180 1.00 80.31 102 HIS A CA 1
ATOM 811 C C . HIS A 1 102 ? 7.422 -4.924 -17.492 1.00 80.31 102 HIS A C 1
ATOM 813 O O . HIS A 1 102 ? 7.204 -5.912 -18.199 1.00 80.31 102 HIS A O 1
ATOM 819 N N . ASP A 1 103 ? 6.991 -3.704 -17.794 1.00 76.50 103 ASP A N 1
ATOM 820 C CA . ASP A 1 103 ? 6.561 -3.374 -19.145 1.00 76.50 103 ASP A CA 1
ATOM 821 C C . ASP A 1 103 ? 7.803 -3.105 -20.002 1.00 76.50 103 ASP A C 1
ATOM 823 O O . ASP A 1 103 ? 8.727 -2.416 -19.577 1.00 76.50 103 ASP A O 1
ATOM 827 N N . LYS A 1 104 ? 7.846 -3.675 -21.207 1.00 66.94 104 LYS A N 1
ATOM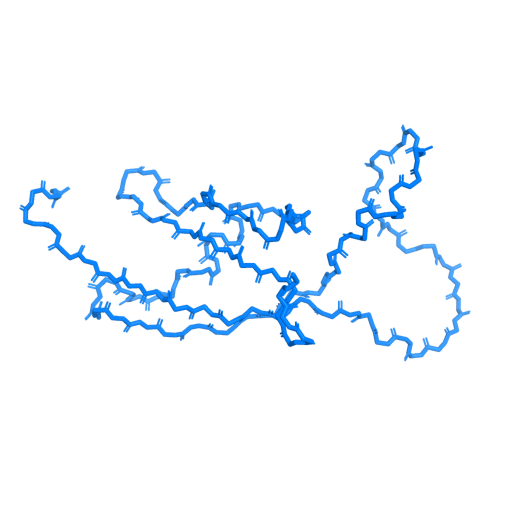 828 C CA . LYS A 1 104 ? 8.965 -3.471 -22.137 1.00 66.94 104 LYS A CA 1
ATOM 829 C C . LYS A 1 104 ? 8.972 -2.058 -22.724 1.00 66.94 104 LYS A C 1
ATOM 831 O O . LYS A 1 104 ? 9.975 -1.672 -23.321 1.00 66.94 104 LYS A O 1
ATOM 836 N N . GLU A 1 105 ? 7.872 -1.318 -22.581 1.00 65.56 105 GLU A N 1
ATOM 837 C CA . GLU A 1 105 ? 7.754 0.066 -23.047 1.00 65.56 105 GLU A CA 1
ATOM 838 C C . GLU A 1 105 ? 8.070 1.113 -21.968 1.00 65.56 105 GLU A C 1
ATOM 840 O O . GLU A 1 105 ? 8.316 2.270 -22.309 1.00 65.56 105 GLU A O 1
ATOM 845 N N . ALA A 1 106 ? 8.140 0.717 -20.693 1.00 59.84 106 ALA A N 1
ATOM 846 C CA . ALA A 1 106 ? 8.614 1.581 -19.617 1.00 59.84 106 ALA A CA 1
ATOM 847 C C . ALA A 1 106 ? 10.149 1.661 -19.692 1.00 59.84 106 ALA A C 1
ATOM 849 O O . ALA A 1 106 ? 10.838 0.656 -19.501 1.00 59.84 106 ALA A O 1
ATOM 850 N N . ARG A 1 107 ? 10.673 2.831 -20.069 1.00 50.28 107 ARG A N 1
ATOM 851 C CA . ARG A 1 107 ? 12.110 3.097 -20.228 1.00 50.28 107 ARG A CA 1
ATOM 852 C C . ARG A 1 107 ? 12.733 3.659 -18.970 1.00 50.28 107 ARG A C 1
ATOM 854 O O . ARG A 1 107 ? 12.111 4.583 -18.421 1.00 50.28 107 ARG A O 1
#

Radius of gyration: 17.3 Å; chains: 1; bounding box: 33×34×58 Å

Foldseek 3Di:
DPDPPDDKDWDWDQDPVPGIFTDDMPPDDQPDDGRVVRVQLDDPPLVVDQKDKHKDKALDGRDDPVPPDPDPDPDPCDDDDDDDDDPPRDIDIDIHMDGDDDDPPRD

pLDDT: mean 79.31, std 19.19, range [36.69, 97.31]

Organism: NCBI:txid94023